Protein AF-A0A9Q0GFP2-F1 (afdb_monomer_lite)

Structure (mmCIF, N/CA/C/O backbone):
data_AF-A0A9Q0GFP2-F1
#
_entry.id   AF-A0A9Q0GFP2-F1
#
loop_
_atom_site.group_PDB
_atom_site.id
_atom_site.type_symbol
_atom_site.label_atom_id
_atom_site.label_alt_id
_atom_site.label_comp_id
_atom_site.label_asym_id
_atom_site.label_entity_id
_atom_site.label_seq_id
_atom_site.pdbx_PDB_ins_code
_atom_site.Cartn_x
_atom_site.Cartn_y
_atom_site.Cartn_z
_atom_site.occupancy
_atom_site.B_iso_or_equiv
_atom_site.auth_seq_id
_atom_site.auth_comp_id
_atom_site.auth_asym_id
_atom_site.auth_atom_id
_atom_site.pdbx_PDB_model_num
ATOM 1 N N . MET A 1 1 ? 33.485 -0.359 32.179 1.00 44.41 1 MET A N 1
ATOM 2 C CA . MET A 1 1 ? 32.801 0.523 31.207 1.00 44.41 1 MET A CA 1
ATOM 3 C C . MET A 1 1 ? 31.417 0.839 31.756 1.00 44.41 1 MET A C 1
ATOM 5 O O . MET A 1 1 ? 30.665 -0.093 32.001 1.00 44.41 1 MET A O 1
ATOM 9 N N . LYS A 1 2 ? 31.113 2.103 32.074 1.00 55.06 2 LYS A N 1
ATOM 10 C CA . LYS A 1 2 ? 29.830 2.505 32.677 1.00 55.06 2 LYS A CA 1
ATOM 11 C C . LYS A 1 2 ? 28.905 2.969 31.548 1.00 55.06 2 LYS A C 1
ATOM 13 O O . LYS A 1 2 ? 29.196 3.979 30.914 1.00 55.06 2 LYS A O 1
ATOM 18 N N . GLY A 1 3 ? 27.875 2.182 31.235 1.00 60.56 3 GLY A N 1
ATOM 19 C CA . GLY A 1 3 ? 26.926 2.491 30.163 1.00 60.56 3 GLY A CA 1
ATOM 20 C C . GLY A 1 3 ? 26.151 3.772 30.469 1.00 60.56 3 GLY A C 1
ATOM 21 O O . GLY A 1 3 ? 25.711 3.971 31.601 1.00 60.56 3 GLY A O 1
ATOM 22 N N . ARG A 1 4 ? 26.011 4.657 29.478 1.00 71.06 4 ARG A N 1
ATOM 23 C CA . ARG A 1 4 ? 25.102 5.805 29.566 1.00 71.06 4 ARG A CA 1
ATOM 24 C C . ARG A 1 4 ? 23.681 5.298 29.338 1.00 71.06 4 ARG A C 1
ATOM 26 O O . ARG A 1 4 ? 23.396 4.751 28.279 1.00 71.06 4 ARG A O 1
ATOM 33 N N . ALA A 1 5 ? 22.814 5.464 30.331 1.00 69.69 5 ALA A N 1
ATOM 34 C CA . ALA A 1 5 ? 21.379 5.293 30.165 1.00 69.69 5 ALA A CA 1
ATOM 35 C C . ALA A 1 5 ? 20.785 6.635 29.721 1.00 69.69 5 ALA A C 1
ATOM 37 O O . ALA A 1 5 ? 21.033 7.659 30.356 1.00 69.69 5 ALA A O 1
ATOM 38 N N . HIS A 1 6 ? 20.020 6.628 28.634 1.00 74.69 6 HIS A N 1
ATOM 39 C CA . HIS A 1 6 ? 19.185 7.757 28.242 1.00 74.69 6 HIS A CA 1
ATOM 40 C C . HIS A 1 6 ? 17.787 7.493 28.794 1.00 74.69 6 HIS A C 1
ATOM 42 O O . HIS A 1 6 ? 17.097 6.588 28.330 1.00 74.69 6 HIS A O 1
ATOM 48 N N . LEU A 1 7 ? 17.408 8.234 29.834 1.00 77.62 7 LEU A N 1
ATOM 49 C CA . LEU A 1 7 ? 16.064 8.185 30.393 1.00 77.62 7 LEU A CA 1
ATOM 50 C C . LEU A 1 7 ? 15.179 9.140 29.588 1.00 77.62 7 LEU A C 1
ATOM 52 O O . LEU A 1 7 ? 15.471 10.331 29.510 1.00 77.62 7 LEU A O 1
ATOM 56 N N . MET A 1 8 ? 14.124 8.610 28.977 1.00 75.12 8 MET A N 1
ATOM 57 C CA . MET A 1 8 ? 13.089 9.403 28.321 1.00 75.12 8 MET A CA 1
ATOM 58 C C . MET A 1 8 ? 11.888 9.478 29.263 1.00 75.12 8 MET A C 1
ATOM 60 O O . MET A 1 8 ? 11.265 8.460 29.558 1.00 75.12 8 MET A O 1
ATOM 64 N N . GLU A 1 9 ? 11.594 10.673 29.769 1.00 74.69 9 GLU A N 1
ATOM 65 C CA . GLU A 1 9 ? 10.469 10.904 30.675 1.00 74.69 9 GLU A CA 1
ATOM 66 C C . GLU A 1 9 ? 9.218 11.287 29.879 1.00 74.69 9 GLU A C 1
ATOM 68 O O . GLU A 1 9 ? 9.190 12.305 29.186 1.00 74.69 9 GLU A O 1
ATOM 73 N N . LEU A 1 10 ? 8.164 10.475 29.987 1.00 76.56 10 LEU A N 1
ATOM 74 C CA . LEU A 1 10 ? 6.846 10.793 29.442 1.00 76.56 10 LEU A CA 1
ATOM 75 C C . LEU A 1 10 ? 6.060 11.608 30.479 1.00 76.56 10 LEU A C 1
ATOM 77 O O . LEU A 1 10 ? 5.708 11.094 31.539 1.00 76.56 10 LEU A O 1
ATOM 81 N N . HIS A 1 11 ? 5.779 12.875 30.173 1.00 76.69 11 HIS A N 1
ATOM 82 C CA . HIS A 1 11 ? 4.934 13.736 31.003 1.00 76.69 11 HIS A CA 1
ATOM 83 C C . HIS A 1 11 ? 3.468 13.568 30.597 1.00 76.69 11 HIS A C 1
ATOM 85 O O . HIS A 1 11 ? 3.039 14.068 29.560 1.00 76.69 11 HIS A O 1
ATOM 91 N N . LEU A 1 12 ? 2.706 12.846 31.415 1.00 76.38 12 LEU A N 1
ATOM 92 C CA . LEU A 1 12 ? 1.264 12.685 31.237 1.00 76.38 12 LEU A CA 1
ATOM 93 C C . LEU A 1 12 ? 0.525 13.891 31.833 1.00 76.38 12 LEU A C 1
ATOM 95 O O . LEU A 1 12 ? 0.926 14.426 32.870 1.00 76.38 12 LEU A O 1
ATOM 99 N N . ASP A 1 13 ? -0.557 14.320 31.181 1.00 73.25 13 ASP A N 1
ATOM 100 C CA . ASP A 1 13 ? -1.402 15.404 31.685 1.00 73.25 13 ASP A CA 1
ATOM 101 C C . ASP A 1 13 ? -2.061 15.019 33.026 1.00 73.25 13 ASP A C 1
ATOM 103 O O . ASP A 1 13 ? -2.269 13.843 33.330 1.00 73.25 13 ASP A O 1
ATOM 107 N N . LYS A 1 14 ? -2.433 16.013 33.843 1.00 75.44 14 LYS A N 1
ATOM 108 C CA . LYS A 1 14 ? -3.114 15.800 35.135 1.00 75.44 14 LYS A CA 1
ATOM 109 C C . LYS A 1 14 ? -4.451 15.061 35.009 1.00 75.44 14 LYS A C 1
ATOM 111 O O . LYS A 1 14 ? -4.913 14.492 35.998 1.00 75.44 14 LYS A O 1
ATOM 116 N N . THR A 1 15 ? -5.065 15.104 33.831 1.00 71.44 15 THR A N 1
ATOM 117 C CA . THR A 1 15 ? -6.301 14.398 33.476 1.00 71.44 15 THR A CA 1
ATOM 118 C C . THR A 1 15 ? -6.083 12.918 33.160 1.00 71.44 15 THR A C 1
ATOM 120 O O . THR A 1 15 ? -7.061 12.182 33.044 1.00 71.44 15 THR A O 1
ATOM 123 N N . TYR A 1 16 ? -4.831 12.453 33.075 1.00 69.19 16 TYR A N 1
ATOM 124 C CA . TYR A 1 16 ? -4.529 11.052 32.803 1.00 69.19 16 TYR A CA 1
ATOM 125 C C . TYR A 1 16 ? -5.056 10.135 33.924 1.00 69.19 16 TYR A C 1
ATOM 127 O O . TYR A 1 16 ? -4.851 10.435 35.110 1.00 69.19 16 TYR A O 1
ATOM 135 N N . PRO A 1 17 ? -5.699 8.997 33.590 1.00 71.81 17 PRO A N 1
ATOM 136 C CA . PRO A 1 17 ? -6.239 8.089 34.591 1.00 71.81 17 PRO A CA 1
ATOM 137 C C . PRO A 1 17 ? -5.143 7.583 35.531 1.00 71.81 17 PRO A C 1
ATOM 139 O O . PRO A 1 17 ? -4.194 6.916 35.125 1.00 71.81 17 PRO A O 1
ATOM 142 N N . LYS A 1 18 ? -5.288 7.869 36.827 1.00 71.81 18 LYS A N 1
ATOM 143 C CA . LYS A 1 18 ? -4.345 7.407 37.863 1.00 71.81 18 LYS A CA 1
ATOM 144 C C . LYS A 1 18 ? -4.509 5.932 38.225 1.00 71.81 18 LYS A C 1
ATOM 146 O O . LYS A 1 18 ? -3.689 5.391 38.961 1.00 71.81 18 LYS A O 1
ATOM 151 N N . TYR A 1 19 ? -5.574 5.306 37.739 1.00 69.81 19 TYR A N 1
ATOM 152 C CA . TYR A 1 19 ? -5.925 3.927 38.027 1.00 69.81 19 TYR A CA 1
ATOM 153 C C . TYR A 1 19 ? -6.029 3.146 36.722 1.00 69.81 19 TYR A C 1
ATOM 155 O O . TYR A 1 19 ? -6.432 3.718 35.705 1.00 69.81 19 TYR A O 1
ATOM 163 N N . PRO A 1 20 ? -5.665 1.854 36.737 1.00 69.88 20 PRO A N 1
ATOM 164 C CA . PRO A 1 20 ? -5.823 1.015 35.568 1.00 69.88 20 PRO A CA 1
ATOM 165 C C . PRO A 1 20 ? -7.305 0.934 35.164 1.00 69.88 20 PRO A C 1
ATOM 167 O O . PRO A 1 20 ? -8.180 1.002 36.035 1.00 69.88 20 PRO A O 1
ATOM 170 N N . PRO A 1 21 ? -7.589 0.779 33.860 1.00 74.56 21 PRO A N 1
ATOM 171 C CA . PRO A 1 21 ? -8.941 0.540 33.368 1.00 74.56 21 PRO A CA 1
ATOM 172 C C . PRO A 1 21 ? -9.604 -0.626 34.110 1.00 74.56 21 PRO A C 1
ATOM 174 O O . PRO A 1 21 ? -8.945 -1.591 34.509 1.00 74.56 21 PRO A O 1
ATOM 177 N N . SER A 1 22 ? -10.918 -0.536 34.308 1.00 78.81 22 SER A N 1
ATOM 178 C CA . SER A 1 22 ? -11.646 -1.549 35.064 1.00 78.81 22 SER A CA 1
ATOM 179 C C . SER A 1 22 ? -11.746 -2.848 34.267 1.00 78.81 22 SER A C 1
ATOM 181 O O . SER A 1 22 ? -12.217 -2.864 33.132 1.00 78.81 22 SER A O 1
ATOM 183 N N . ILE A 1 23 ? -11.385 -3.964 34.898 1.00 78.81 23 ILE A N 1
ATOM 184 C CA . ILE A 1 23 ? -11.570 -5.320 34.353 1.00 78.81 23 ILE A CA 1
ATOM 185 C C . ILE A 1 23 ? -13.047 -5.710 34.206 1.00 78.81 23 ILE A C 1
ATOM 187 O O . ILE A 1 23 ? -13.355 -6.644 33.473 1.00 78.81 23 ILE A O 1
ATOM 191 N N . SER A 1 24 ? -13.956 -5.017 34.899 1.00 85.00 24 SER A N 1
ATOM 192 C CA . SER A 1 24 ? -15.403 -5.220 34.762 1.00 85.00 24 SER A CA 1
ATOM 193 C C . SER A 1 24 ? -16.057 -4.305 33.726 1.00 85.00 24 SER A C 1
ATOM 195 O O . SER A 1 24 ? -17.214 -4.527 33.375 1.00 85.00 24 SER A O 1
ATOM 197 N N . ALA A 1 25 ? -15.351 -3.272 33.257 1.00 83.19 25 ALA A N 1
ATOM 198 C CA . ALA A 1 25 ? -15.855 -2.381 32.222 1.00 83.19 25 ALA A CA 1
ATOM 199 C C . ALA A 1 25 ? -15.638 -2.995 30.837 1.00 83.19 25 ALA A C 1
ATOM 201 O O . ALA A 1 25 ? -14.725 -3.803 30.632 1.00 83.19 25 ALA A O 1
ATOM 202 N N . SER A 1 26 ? -16.471 -2.607 29.870 1.00 86.25 26 SER A N 1
ATOM 203 C CA . SER A 1 26 ? -16.255 -3.051 28.500 1.00 86.25 26 SER A CA 1
ATOM 204 C C . SER A 1 26 ? -14.946 -2.475 27.957 1.00 86.25 26 SER A C 1
ATOM 206 O O . SER A 1 26 ? -14.441 -1.446 28.414 1.00 86.25 26 SER A O 1
ATOM 208 N N . PHE A 1 27 ? -14.394 -3.132 26.939 1.00 82.75 27 PHE A N 1
ATOM 209 C CA . PHE A 1 27 ? -13.222 -2.620 26.234 1.00 82.75 27 PHE A CA 1
ATOM 210 C C . PHE A 1 27 ? -13.432 -1.171 25.759 1.00 82.75 27 PHE A C 1
ATOM 212 O O . PHE A 1 27 ? -12.546 -0.338 25.925 1.00 82.75 27 PHE A O 1
ATOM 219 N N . LEU A 1 28 ? -14.622 -0.852 25.241 1.00 85.31 28 LEU A N 1
ATOM 220 C CA . LEU A 1 28 ? -14.950 0.488 24.755 1.00 85.31 28 LEU A CA 1
A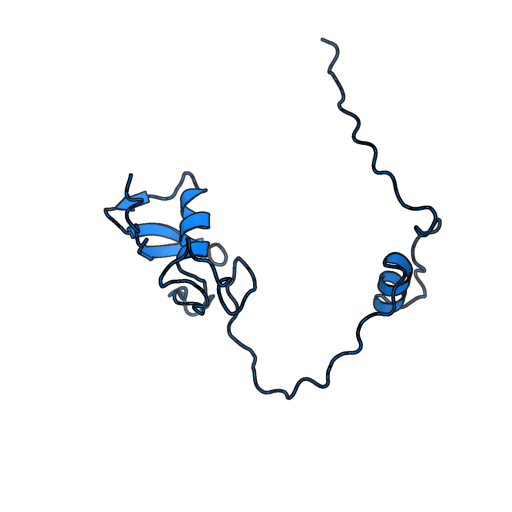TOM 221 C C . LEU A 1 28 ? -14.979 1.523 25.884 1.00 85.31 28 LEU A C 1
ATOM 223 O O . LEU A 1 28 ? -14.409 2.600 25.726 1.00 85.31 28 LEU A O 1
ATOM 227 N N . ASP A 1 29 ? -15.569 1.186 27.031 1.00 85.44 29 ASP A N 1
ATOM 228 C CA . ASP A 1 29 ? -15.622 2.085 28.192 1.00 85.44 29 ASP A CA 1
ATOM 229 C C . ASP A 1 29 ? -14.218 2.406 28.713 1.00 85.44 29 ASP A C 1
ATOM 231 O O . ASP A 1 29 ? -13.903 3.550 29.044 1.00 85.44 29 ASP A O 1
ATOM 235 N N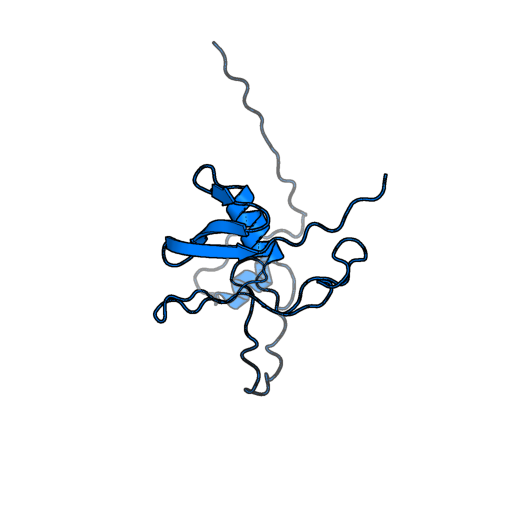 . ASN A 1 30 ? -13.345 1.398 28.731 1.00 86.12 30 ASN A N 1
ATOM 236 C CA . ASN A 1 30 ? -11.957 1.558 29.142 1.00 86.12 30 ASN A CA 1
ATOM 237 C C . ASN A 1 30 ? -11.190 2.497 28.205 1.00 86.12 30 ASN A C 1
ATOM 239 O O . ASN A 1 30 ? -10.483 3.387 28.679 1.00 86.12 30 ASN A O 1
ATOM 243 N N . ILE A 1 31 ? -11.357 2.348 26.888 1.00 85.94 31 ILE A N 1
ATOM 244 C CA . ILE A 1 31 ? -10.720 3.237 25.909 1.00 85.94 31 ILE A CA 1
ATOM 245 C C . ILE A 1 31 ? -11.274 4.665 26.022 1.00 85.94 31 ILE A C 1
ATOM 247 O O . ILE A 1 31 ? -10.487 5.609 26.061 1.00 85.94 31 ILE A O 1
ATOM 251 N N . ALA A 1 32 ? -12.593 4.840 26.148 1.00 85.06 32 ALA A N 1
ATOM 252 C CA . ALA A 1 32 ? -13.211 6.156 26.344 1.00 85.06 32 ALA A CA 1
ATOM 253 C C . ALA A 1 32 ? -12.664 6.859 27.599 1.00 85.06 32 ALA A C 1
ATOM 255 O O . ALA A 1 32 ? -12.292 8.034 27.565 1.00 85.06 32 ALA A O 1
ATOM 256 N N . SER A 1 33 ? -12.551 6.110 28.702 1.00 82.75 33 SER A N 1
ATOM 257 C CA . SER A 1 33 ? -12.007 6.613 29.962 1.00 82.75 33 SER A CA 1
ATOM 258 C C . SER A 1 33 ? -10.534 7.003 29.850 1.00 82.75 33 SER A C 1
ATOM 260 O O . SER A 1 33 ? -10.134 7.992 30.459 1.00 82.75 33 SER A O 1
ATOM 262 N N . ILE A 1 34 ? -9.724 6.243 29.106 1.00 82.44 34 ILE A N 1
ATOM 263 C CA . ILE A 1 34 ? -8.298 6.545 28.909 1.00 82.44 34 ILE A CA 1
ATOM 264 C C . ILE A 1 34 ? -8.111 7.785 28.041 1.00 82.44 34 ILE A C 1
ATOM 266 O O . ILE A 1 34 ? -7.269 8.628 28.343 1.00 82.44 34 ILE A O 1
ATOM 270 N N . LEU A 1 35 ? -8.899 7.905 26.976 1.00 83.44 35 LEU A N 1
ATOM 271 C CA . LEU A 1 35 ? -8.804 9.014 26.031 1.00 83.44 35 LEU A CA 1
ATOM 272 C C . LEU A 1 35 ? -9.454 10.303 26.551 1.00 83.44 35 LEU A C 1
ATOM 274 O O . LEU A 1 35 ? -9.346 11.333 25.889 1.00 83.44 35 LEU A O 1
ATOM 278 N N . GLY A 1 36 ? -10.161 10.256 27.687 1.00 79.88 36 GLY A N 1
ATOM 279 C CA . GLY A 1 36 ? -10.868 11.407 28.255 1.00 79.88 36 GLY A CA 1
ATOM 280 C C . GLY A 1 36 ? -11.953 11.974 27.332 1.00 79.88 36 GLY A C 1
ATOM 281 O O . GLY A 1 36 ? -12.339 13.134 27.470 1.00 79.88 36 GLY A O 1
ATOM 282 N N . THR A 1 37 ? -12.422 11.187 26.363 1.00 79.88 37 THR A N 1
ATOM 283 C CA . TH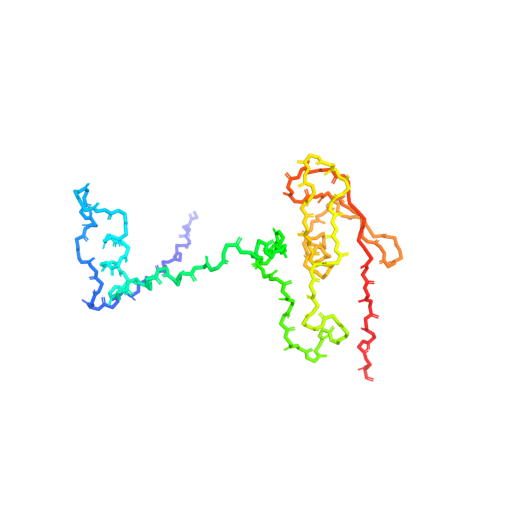R A 1 37 ? -13.356 11.616 25.316 1.00 79.88 37 THR A CA 1
ATOM 284 C C . THR A 1 37 ? -14.418 10.550 25.079 1.00 79.88 37 THR A C 1
ATOM 286 O O . THR A 1 37 ? -14.195 9.358 25.289 1.00 79.88 37 THR A O 1
ATOM 289 N N . GLN A 1 38 ? -15.602 10.982 24.642 1.00 81.44 38 GLN A N 1
ATOM 290 C CA . GLN A 1 38 ? -16.634 10.050 24.199 1.00 81.44 38 GLN A CA 1
ATOM 291 C C . GLN A 1 38 ? -16.218 9.437 22.865 1.00 81.44 38 GLN A C 1
ATOM 293 O O . GLN A 1 38 ? -15.851 10.164 21.939 1.00 81.44 38 GLN A O 1
ATOM 298 N N . LEU A 1 39 ? -16.297 8.109 22.760 1.00 82.31 39 LEU A N 1
ATOM 299 C CA . LEU A 1 39 ? -16.003 7.436 21.502 1.00 82.31 39 LEU A CA 1
ATOM 300 C C . LEU A 1 39 ? -17.043 7.836 20.448 1.00 82.31 39 LEU A C 1
ATOM 302 O O . LEU A 1 39 ? -18.241 7.882 20.753 1.00 82.31 39 LEU A O 1
ATOM 306 N N . PRO A 1 40 ? -16.616 8.127 19.208 1.00 82.12 40 PRO A N 1
ATOM 307 C CA . PRO A 1 40 ? -17.549 8.391 18.128 1.00 82.12 40 PRO A CA 1
ATOM 308 C C . PRO A 1 40 ? -18.469 7.182 17.967 1.00 82.12 40 PRO A C 1
ATOM 310 O O . PRO A 1 40 ? -18.015 6.041 17.865 1.00 82.12 40 PRO A O 1
ATOM 313 N N . LYS A 1 41 ? -19.781 7.433 17.963 1.00 74.69 41 LYS A N 1
ATOM 314 C CA . LYS A 1 41 ? -20.753 6.387 17.648 1.00 74.69 41 LYS A CA 1
ATOM 315 C C . LYS A 1 41 ? -20.495 5.922 16.216 1.00 74.69 41 LYS A C 1
ATOM 317 O O . LYS A 1 41 ? -20.194 6.778 15.375 1.00 74.69 41 LYS A O 1
ATOM 322 N N . PRO A 1 42 ? -20.618 4.616 15.922 1.00 67.25 42 PRO A N 1
ATOM 323 C CA . PRO A 1 42 ? -20.600 4.155 14.545 1.00 67.25 42 PRO A CA 1
ATOM 324 C C . PRO A 1 42 ? -21.584 5.019 13.754 1.00 67.25 42 PRO A C 1
ATOM 326 O O . PRO A 1 42 ? -22.757 5.104 14.121 1.00 67.25 42 PRO A O 1
ATOM 329 N N . LYS A 1 43 ? -21.110 5.719 12.716 1.00 70.50 43 LYS A N 1
ATOM 330 C CA . LYS A 1 43 ? -22.039 6.179 11.681 1.00 70.50 43 LYS A CA 1
ATOM 331 C C . LYS A 1 43 ? -22.743 4.918 11.196 1.00 70.50 43 LYS A C 1
ATOM 333 O O . LYS A 1 43 ? -22.068 3.903 11.039 1.00 70.50 43 LYS A O 1
ATOM 338 N N . GLU A 1 44 ? -24.059 4.957 11.015 1.00 59.28 44 GLU A N 1
ATOM 339 C CA . GLU A 1 44 ? -24.754 3.918 10.258 1.00 59.28 44 GLU A CA 1
ATOM 340 C C . GLU A 1 44 ? -24.059 3.857 8.895 1.00 59.28 44 GLU A C 1
ATOM 342 O O . GLU A 1 44 ? -24.195 4.750 8.060 1.00 59.28 44 GLU A O 1
ATOM 347 N N . LEU A 1 45 ? -23.147 2.897 8.757 1.00 55.47 45 LEU A N 1
ATOM 348 C CA . LEU A 1 45 ? -22.429 2.661 7.527 1.00 55.47 45 LEU A CA 1
ATOM 349 C C . LEU A 1 45 ? -23.441 1.951 6.646 1.00 55.47 45 LEU A C 1
ATOM 351 O O . LEU A 1 45 ? -23.718 0.773 6.853 1.00 55.47 45 LEU A O 1
ATOM 355 N N . GLU A 1 46 ? -24.012 2.689 5.698 1.00 52.62 46 GLU A N 1
ATOM 356 C CA . GLU A 1 46 ? -24.549 2.106 4.473 1.00 52.62 46 GLU A CA 1
ATOM 357 C C . GLU A 1 46 ? -23.553 1.026 4.015 1.00 52.62 46 GLU A C 1
ATOM 359 O O . GLU A 1 46 ? -22.375 1.301 3.774 1.00 52.62 46 GLU A O 1
ATOM 364 N N . GLU A 1 47 ? -24.007 -0.224 4.001 1.00 55.56 47 GLU A N 1
ATOM 365 C CA . GLU A 1 47 ? -23.217 -1.463 3.945 1.00 55.56 47 GLU A CA 1
ATOM 366 C C . GLU A 1 47 ? -22.463 -1.692 2.613 1.00 55.56 47 GLU A C 1
ATOM 368 O O . GLU A 1 47 ? -22.093 -2.819 2.285 1.00 55.56 47 GLU A O 1
ATOM 373 N N . ASN A 1 48 ? -22.225 -0.654 1.808 1.00 45.22 48 ASN A N 1
ATOM 374 C CA . ASN A 1 48 ? -21.894 -0.796 0.390 1.00 45.22 48 ASN A CA 1
ATOM 375 C C . ASN A 1 48 ? -20.606 -0.104 -0.064 1.00 45.22 48 ASN A 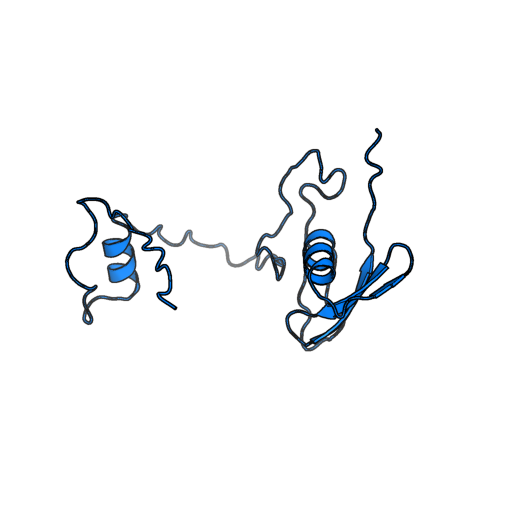C 1
ATOM 377 O O . ASN A 1 48 ? -20.546 0.416 -1.168 1.00 45.22 48 ASN A O 1
ATOM 381 N N . ASP A 1 49 ? -19.555 -0.099 0.754 1.00 51.75 49 ASP A N 1
ATOM 382 C CA . ASP A 1 49 ? -18.239 0.284 0.239 1.00 51.75 49 ASP A CA 1
ATOM 383 C C . ASP A 1 49 ? -17.120 -0.274 1.127 1.00 51.75 49 ASP A C 1
ATOM 385 O O . ASP A 1 49 ? -16.453 0.441 1.876 1.00 51.75 49 ASP A O 1
ATOM 389 N N . LYS A 1 50 ? -16.875 -1.590 1.039 1.00 57.16 50 LYS A N 1
ATOM 390 C CA . LYS A 1 50 ? -15.562 -2.154 1.399 1.00 57.16 50 LYS A CA 1
ATOM 391 C C . LYS A 1 50 ? -14.545 -1.635 0.381 1.00 57.16 50 LYS A C 1
ATOM 393 O O . LYS A 1 50 ? -14.105 -2.371 -0.500 1.00 57.16 50 LYS A O 1
ATOM 398 N N . LYS A 1 51 ? -14.245 -0.339 0.444 1.00 65.44 51 LYS A N 1
ATOM 399 C CA . LYS A 1 51 ? -13.273 0.296 -0.434 1.00 65.44 51 LYS A CA 1
ATOM 400 C C . LYS A 1 51 ? -11.938 -0.389 -0.204 1.00 65.44 51 LYS A C 1
ATOM 402 O O . LYS A 1 51 ? -11.519 -0.596 0.932 1.00 65.44 51 LYS A O 1
ATOM 407 N N . ILE A 1 52 ? -11.320 -0.806 -1.298 1.00 79.19 52 ILE A N 1
ATOM 408 C CA . ILE A 1 52 ? -10.041 -1.500 -1.278 1.00 79.19 52 ILE A CA 1
ATOM 409 C C . ILE A 1 52 ? -8.997 -0.519 -0.731 1.00 79.19 52 ILE A C 1
ATOM 411 O O . ILE A 1 52 ? -8.717 0.510 -1.340 1.00 79.19 52 ILE A O 1
ATOM 415 N N . GLU A 1 53 ? -8.465 -0.821 0.449 1.00 92.19 53 GLU A N 1
ATOM 416 C CA . GLU A 1 53 ? -7.438 -0.018 1.112 1.00 92.19 53 GLU A CA 1
ATOM 417 C C . GLU A 1 53 ? -6.044 -0.551 0.792 1.00 92.19 53 GLU A C 1
ATOM 419 O O . GLU A 1 53 ? -5.826 -1.763 0.665 1.00 92.19 53 GLU A O 1
ATOM 424 N N . CYS A 1 54 ? -5.074 0.358 0.717 1.00 96.25 54 CYS A N 1
ATOM 425 C CA . CYS A 1 54 ? -3.675 -0.015 0.596 1.00 96.25 54 CYS A CA 1
ATOM 426 C C . CYS A 1 54 ? -3.219 -0.823 1.817 1.00 96.25 54 CYS A C 1
ATOM 428 O O . CYS A 1 54 ? -3.350 -0.385 2.959 1.00 96.25 54 CYS A O 1
ATOM 430 N N . GLY A 1 55 ? -2.575 -1.964 1.585 1.00 95.62 55 GLY A N 1
ATOM 431 C CA . GLY A 1 55 ? -2.030 -2.815 2.637 1.00 95.62 55 GLY A CA 1
ATOM 432 C C . GLY A 1 55 ? -0.844 -2.229 3.413 1.00 95.62 55 GLY A C 1
ATOM 433 O O . GLY A 1 55 ? -0.308 -2.926 4.267 1.00 95.62 55 GLY A O 1
ATOM 434 N N . ILE A 1 56 ? -0.396 -1.007 3.128 1.00 96.69 56 ILE A N 1
ATOM 435 C CA . ILE A 1 56 ? 0.731 -0.371 3.830 1.00 96.69 56 ILE A CA 1
ATOM 436 C C . ILE A 1 56 ? 0.260 0.867 4.589 1.00 96.69 56 ILE A C 1
ATOM 438 O O . ILE A 1 56 ? 0.444 0.943 5.800 1.00 96.69 56 ILE A O 1
ATOM 442 N N . CYS A 1 57 ? -0.359 1.827 3.898 1.00 95.25 57 CYS A N 1
ATOM 443 C CA . CYS A 1 57 ? -0.800 3.079 4.515 1.00 95.25 57 CYS A CA 1
ATOM 444 C C . CYS A 1 57 ? -2.245 3.035 5.034 1.00 95.25 57 CYS A C 1
ATOM 446 O O . CYS A 1 57 ? -2.670 3.983 5.689 1.00 95.25 57 CYS A O 1
ATOM 448 N N . TYR A 1 58 ? -2.997 1.967 4.738 1.00 93.81 58 TYR A N 1
ATOM 449 C CA . TYR A 1 58 ? -4.413 1.799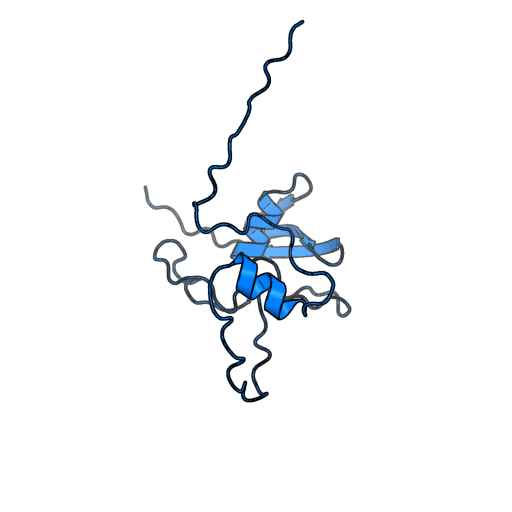 5.095 1.00 93.81 58 TYR A CA 1
ATOM 450 C C . TYR A 1 58 ? -5.338 2.914 4.581 1.00 93.81 58 TYR A C 1
ATOM 452 O O . TYR A 1 58 ? -6.480 3.033 5.009 1.00 93.81 58 TYR A O 1
ATOM 460 N N . ALA A 1 59 ? -4.863 3.731 3.638 1.00 92.50 59 ALA A N 1
ATOM 461 C CA . ALA A 1 59 ? -5.665 4.737 2.966 1.00 92.50 59 ALA A CA 1
ATOM 462 C C . ALA A 1 59 ? -6.218 4.187 1.648 1.00 92.50 59 ALA A C 1
ATOM 464 O O . ALA A 1 59 ? -5.605 3.343 0.987 1.00 92.50 59 ALA A O 1
ATOM 465 N N . GLN A 1 60 ? -7.377 4.705 1.250 1.00 90.12 60 GLN A N 1
ATOM 466 C CA . GLN A 1 60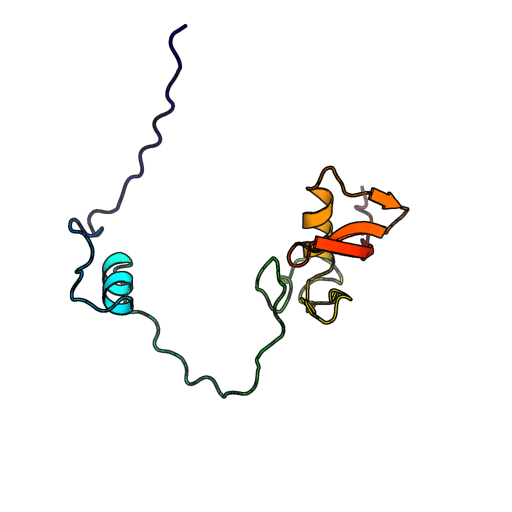 ? -7.988 4.409 -0.048 1.00 90.12 60 GLN A CA 1
ATOM 467 C C . GLN A 1 60 ? -7.256 5.151 -1.167 1.00 90.12 60 GLN A C 1
ATOM 469 O O . GLN A 1 60 ? -6.974 4.571 -2.209 1.00 90.12 60 GLN A O 1
ATOM 474 N N . CYS A 1 61 ? -6.891 6.410 -0.915 1.00 91.38 61 CYS A N 1
ATOM 475 C CA . CYS A 1 61 ? -6.195 7.282 -1.852 1.00 91.38 61 CYS A CA 1
ATOM 476 C C . CYS A 1 61 ? -4.931 7.866 -1.217 1.00 91.38 61 CYS A C 1
ATOM 478 O O . CYS A 1 61 ? -4.899 8.103 -0.006 1.00 91.38 61 CYS A O 1
ATOM 480 N N . LEU A 1 62 ? -3.914 8.134 -2.038 1.00 90.00 62 LEU A N 1
ATOM 481 C CA . LEU A 1 62 ? -2.765 8.945 -1.632 1.00 90.00 62 LEU A CA 1
ATOM 482 C C . LEU A 1 62 ? -3.207 10.377 -1.268 1.00 90.00 62 LEU A C 1
ATOM 484 O O . LEU A 1 62 ? -4.221 10.853 -1.788 1.00 90.00 62 LEU A O 1
ATOM 488 N N . PRO A 1 63 ? -2.472 11.085 -0.391 1.00 86.50 63 PRO A N 1
ATOM 489 C CA . PRO A 1 63 ? -2.758 12.487 -0.107 1.00 86.50 63 PRO A CA 1
ATOM 490 C C . PRO A 1 63 ? -2.647 13.340 -1.378 1.00 86.50 63 PRO A C 1
ATOM 492 O O . PRO A 1 63 ? -1.950 12.989 -2.331 1.00 86.50 63 PRO A O 1
ATOM 495 N N . ILE A 1 64 ? -3.358 14.469 -1.393 1.00 83.12 64 ILE A N 1
ATOM 496 C CA . ILE A 1 64 ? -3.175 15.481 -2.434 1.00 83.12 64 ILE A CA 1
ATOM 497 C C . ILE A 1 64 ? -1.876 16.214 -2.110 1.00 83.12 64 ILE A C 1
ATOM 499 O O . ILE A 1 64 ? -1.816 16.941 -1.120 1.00 83.12 64 ILE A O 1
ATOM 503 N N . ASP A 1 65 ? -0.857 15.996 -2.931 1.00 79.88 65 ASP A N 1
ATOM 504 C CA . ASP A 1 65 ? 0.464 16.599 -2.779 1.00 79.88 65 ASP A CA 1
ATOM 505 C C . ASP A 1 65 ? 0.970 17.075 -4.148 1.00 79.88 65 ASP A C 1
ATOM 507 O O . ASP A 1 65 ? 0.722 16.440 -5.170 1.00 79.88 65 ASP A O 1
ATOM 511 N N . GLU A 1 66 ? 1.662 18.203 -4.203 1.00 75.19 66 GLU A N 1
ATOM 512 C CA . GLU A 1 66 ? 2.265 18.674 -5.451 1.00 75.19 66 GLU A CA 1
ATOM 513 C C . GLU A 1 66 ? 3.505 17.830 -5.815 1.00 75.19 66 GLU A C 1
ATOM 515 O O . GLU A 1 66 ? 3.774 17.621 -6.997 1.00 75.19 66 GLU A O 1
ATOM 520 N N . GLU A 1 67 ? 4.207 17.256 -4.823 1.00 79.50 67 GLU A N 1
ATOM 521 C CA . GLU A 1 67 ? 5.400 16.410 -5.024 1.00 79.50 67 GLU A CA 1
ATOM 522 C C . GLU A 1 67 ? 5.064 15.014 -5.572 1.00 79.50 67 GLU A C 1
ATOM 524 O O . GLU A 1 67 ? 5.866 14.412 -6.285 1.00 79.50 67 GLU A O 1
ATOM 529 N N . LEU A 1 68 ? 3.872 14.496 -5.270 1.00 69.31 68 LEU A N 1
ATOM 530 C CA . LEU A 1 68 ? 3.396 13.209 -5.795 1.00 69.31 68 LEU A CA 1
ATOM 531 C C . LEU A 1 68 ? 2.842 13.322 -7.226 1.00 69.31 68 LEU A C 1
ATOM 533 O O . LEU A 1 68 ? 2.566 12.295 -7.859 1.00 69.31 68 LEU A O 1
ATOM 537 N N . GLY A 1 69 ? 2.682 14.549 -7.734 1.00 80.75 69 GLY A N 1
ATOM 538 C CA . GLY A 1 69 ? 2.310 14.827 -9.114 1.00 80.75 69 GLY A CA 1
ATOM 539 C C . GLY A 1 69 ? 1.048 14.061 -9.552 1.00 80.75 69 GLY A C 1
ATOM 540 O O . GLY A 1 69 ? 0.006 14.164 -8.900 1.00 80.75 69 GLY A O 1
ATOM 541 N N . PRO A 1 70 ? 1.096 13.266 -10.637 1.00 75.75 70 PRO A N 1
ATOM 542 C CA . PRO A 1 70 ? -0.043 12.488 -11.133 1.00 75.75 70 PRO A CA 1
ATOM 543 C C . PRO A 1 70 ? -0.558 11.415 -10.165 1.00 75.75 70 PRO A C 1
ATOM 545 O O . PRO A 1 70 ? -1.670 10.924 -10.349 1.00 75.75 70 PRO A O 1
ATOM 548 N N . MET A 1 71 ? 0.243 11.015 -9.171 1.00 75.56 71 MET A N 1
ATOM 549 C CA . MET A 1 71 ? -0.123 9.969 -8.208 1.00 75.56 71 MET A CA 1
ATOM 550 C C . MET A 1 71 ? -0.944 10.528 -7.036 1.00 75.56 71 MET A C 1
ATOM 552 O O . MET A 1 71 ? -1.518 9.769 -6.251 1.00 75.56 71 MET A O 1
ATOM 556 N N . SER A 1 72 ? -1.053 11.848 -6.922 1.00 80.00 72 SER A N 1
ATOM 557 C CA . SER A 1 72 ? -1.829 12.523 -5.884 1.00 80.00 72 SER A CA 1
ATOM 558 C C . SER A 1 72 ? -3.306 12.176 -5.955 1.00 80.00 72 SER A C 1
ATOM 560 O O . SER A 1 72 ? -3.931 12.240 -7.012 1.00 80.00 72 SER A O 1
ATOM 562 N N . GLY A 1 73 ? -3.885 11.789 -4.819 1.00 82.44 73 GLY A N 1
ATOM 563 C CA . GLY A 1 73 ? -5.286 11.368 -4.766 1.00 82.44 73 GLY A CA 1
ATOM 564 C C . GLY A 1 73 ? -5.589 10.037 -5.465 1.00 82.44 73 GLY A C 1
ATOM 565 O O . GLY A 1 73 ? -6.755 9.639 -5.502 1.00 82.44 73 GLY A O 1
ATOM 566 N N . THR A 1 74 ? -4.591 9.328 -6.007 1.00 86.38 74 THR A N 1
ATOM 567 C CA . THR A 1 74 ? -4.832 8.059 -6.711 1.00 86.38 74 THR A CA 1
ATOM 568 C C . THR A 1 74 ? -5.110 6.916 -5.739 1.00 86.38 74 THR A C 1
ATOM 570 O O . THR A 1 74 ? -4.583 6.874 -4.623 1.00 86.38 74 THR A O 1
ATOM 573 N N . GLY A 1 75 ? -5.992 6.006 -6.161 1.00 90.81 75 GLY A N 1
ATOM 574 C CA . GLY A 1 75 ? -6.318 4.784 -5.431 1.00 90.81 75 GLY A CA 1
ATOM 575 C C . GLY A 1 75 ? -5.223 3.722 -5.537 1.00 90.81 75 GLY A C 1
ATOM 576 O O . GLY A 1 75 ? -4.200 3.938 -6.181 1.00 90.81 75 GLY A O 1
ATOM 577 N N . THR A 1 76 ? -5.438 2.553 -4.935 1.00 93.81 76 THR A N 1
ATOM 578 C CA . THR A 1 76 ? -4.518 1.417 -5.098 1.00 93.81 76 THR A CA 1
ATOM 579 C C . THR A 1 76 ? -4.412 0.999 -6.566 1.00 93.81 76 THR A C 1
ATOM 581 O O . THR A 1 76 ? -5.420 0.673 -7.193 1.00 93.81 76 THR A O 1
ATOM 584 N N . ASP A 1 77 ? -3.197 0.962 -7.091 1.00 93.50 77 ASP A N 1
ATOM 585 C CA . ASP A 1 77 ? -2.857 0.682 -8.491 1.00 93.50 77 ASP A CA 1
ATOM 586 C C . ASP A 1 77 ? -1.979 -0.574 -8.646 1.00 93.50 77 ASP A C 1
ATOM 588 O O . ASP A 1 77 ? -1.712 -1.013 -9.764 1.00 93.50 77 ASP A O 1
ATOM 592 N N . TYR A 1 78 ? -1.578 -1.197 -7.535 1.00 95.31 78 TYR A N 1
ATOM 593 C CA . TYR A 1 78 ? -0.873 -2.472 -7.513 1.00 95.31 78 TYR A CA 1
ATOM 594 C C . TYR A 1 78 ? -1.656 -3.511 -6.708 1.00 95.31 78 TYR A C 1
ATOM 596 O O . TYR A 1 78 ? -2.112 -3.232 -5.603 1.00 95.31 78 TYR A O 1
ATOM 604 N N . THR A 1 79 ? -1.787 -4.735 -7.218 1.00 96.88 79 THR A N 1
ATOM 605 C CA . THR A 1 79 ? -2.390 -5.862 -6.485 1.00 96.88 79 THR A CA 1
ATOM 606 C C . THR A 1 79 ? -1.473 -7.071 -6.566 1.00 96.88 79 THR A C 1
ATOM 608 O O . THR A 1 79 ? -0.985 -7.407 -7.641 1.00 96.88 79 THR A O 1
ATOM 611 N N . CYS A 1 80 ? -1.231 -7.728 -5.431 1.00 96.88 80 CYS A N 1
ATOM 612 C CA . CYS A 1 80 ? -0.422 -8.943 -5.387 1.00 96.88 80 CYS A CA 1
ATOM 613 C C . CYS A 1 80 ? -1.055 -10.056 -6.242 1.00 96.88 80 CYS A C 1
ATOM 615 O O . CYS A 1 80 ? -2.231 -10.376 -6.073 1.00 96.88 80 CYS A O 1
ATOM 617 N N . GLU A 1 81 ? -0.256 -10.668 -7.119 1.00 96.44 81 GLU A N 1
ATOM 618 C CA . GLU A 1 81 ? -0.701 -11.697 -8.073 1.00 96.44 81 GLU A CA 1
ATOM 619 C C . GLU A 1 81 ? -1.062 -13.036 -7.413 1.00 96.44 81 GLU A C 1
ATOM 621 O O . GLU A 1 81 ? -1.803 -13.836 -7.983 1.00 96.44 81 GLU A O 1
ATOM 626 N N . ASN A 1 82 ? -0.576 -13.290 -6.193 1.00 95.81 82 ASN A N 1
ATOM 627 C CA . ASN A 1 82 ? -0.964 -14.474 -5.435 1.00 95.81 82 ASN A CA 1
ATOM 628 C C . ASN A 1 82 ? -2.456 -14.385 -5.070 1.00 95.81 82 ASN A C 1
ATOM 630 O O . ASN A 1 82 ? -2.847 -13.558 -4.245 1.00 95.81 82 ASN A O 1
ATOM 634 N N . THR A 1 83 ? -3.273 -15.274 -5.637 1.00 94.75 83 THR A N 1
ATOM 635 C CA . THR A 1 83 ? -4.735 -15.341 -5.455 1.00 94.75 83 THR A CA 1
ATOM 636 C C . THR A 1 83 ? -5.174 -15.625 -4.021 1.00 94.75 83 THR A C 1
ATOM 638 O O . THR A 1 83 ? -6.285 -15.268 -3.642 1.00 94.75 83 THR A O 1
ATOM 641 N N . ASN A 1 84 ? -4.307 -16.226 -3.202 1.00 95.94 84 ASN A N 1
ATOM 642 C CA . ASN A 1 84 ? -4.566 -16.406 -1.773 1.00 95.94 84 ASN A CA 1
ATOM 643 C C . ASN A 1 84 ? -4.251 -15.140 -0.953 1.00 95.94 84 ASN A C 1
ATOM 645 O O . ASN A 1 84 ? -4.595 -15.072 0.224 1.00 95.94 84 ASN A O 1
ATOM 649 N N . CYS A 1 85 ? -3.572 -14.151 -1.546 1.00 96.44 85 CYS A N 1
ATOM 650 C CA . CYS A 1 85 ? -3.201 -12.893 -0.902 1.00 96.44 85 CYS A CA 1
ATOM 651 C C . CYS A 1 85 ? -4.058 -11.727 -1.403 1.00 96.44 85 CYS A C 1
ATOM 653 O O . CYS A 1 85 ? -4.721 -11.075 -0.600 1.00 96.44 85 CYS A O 1
ATOM 655 N N . SER A 1 86 ? -4.005 -11.447 -2.712 1.00 93.69 86 SER A N 1
ATOM 656 C CA . SER A 1 86 ? -4.752 -10.386 -3.409 1.00 93.69 86 SER A CA 1
ATOM 657 C C . SER A 1 86 ? -4.748 -9.023 -2.705 1.00 93.69 86 SER A C 1
ATOM 659 O O . SER A 1 86 ? -5.688 -8.239 -2.823 1.00 93.69 86 SER A O 1
ATOM 661 N N . ARG A 1 87 ? -3.685 -8.725 -1.948 1.00 96.12 87 ARG A N 1
ATOM 662 C CA . ARG A 1 87 ? -3.561 -7.461 -1.227 1.00 96.12 87 ARG A CA 1
ATOM 663 C C . ARG A 1 87 ? -3.255 -6.341 -2.218 1.00 96.12 87 ARG A C 1
ATOM 665 O O . ARG A 1 87 ? -2.364 -6.490 -3.055 1.00 96.12 87 ARG A O 1
ATOM 672 N N . ALA A 1 88 ? -3.992 -5.243 -2.103 1.00 96.62 88 ALA A N 1
ATOM 673 C CA . ALA A 1 88 ? -3.825 -4.057 -2.928 1.00 96.62 88 ALA A CA 1
ATOM 674 C C . ALA A 1 88 ? -2.911 -3.032 -2.249 1.00 96.62 88 ALA A C 1
ATOM 676 O O . ALA A 1 88 ? -2.856 -2.942 -1.021 1.00 96.62 88 ALA A O 1
ATOM 677 N N . PHE A 1 89 ? -2.192 -2.252 -3.044 1.00 96.69 89 PHE A N 1
ATOM 678 C CA . PHE A 1 89 ? -1.228 -1.257 -2.603 1.00 96.69 89 PHE A CA 1
ATOM 679 C C . PHE A 1 89 ? -1.225 -0.065 -3.563 1.00 96.69 89 PHE A C 1
ATOM 681 O O . PHE A 1 89 ? -1.566 -0.210 -4.734 1.00 96.69 89 PHE A O 1
ATOM 688 N N . HIS A 1 90 ? -0.790 1.100 -3.085 1.00 95.19 90 HIS A N 1
ATOM 689 C CA . HIS A 1 90 ? -0.255 2.130 -3.970 1.00 95.19 90 HIS A CA 1
ATOM 690 C C . HIS A 1 90 ? 1.160 1.723 -4.394 1.00 95.19 90 HIS A C 1
ATOM 692 O O . HIS A 1 90 ? 1.961 1.319 -3.542 1.00 95.19 90 HIS A O 1
ATOM 698 N N . SER A 1 91 ? 1.501 1.874 -5.671 1.00 94.62 91 SER A N 1
ATOM 699 C CA . SER A 1 91 ? 2.827 1.580 -6.220 1.00 94.62 91 SER A CA 1
ATOM 700 C C . SER A 1 91 ? 3.913 2.387 -5.514 1.00 94.62 91 SER A C 1
ATOM 702 O O . SER A 1 91 ? 5.006 1.875 -5.291 1.00 94.62 91 SER A O 1
ATOM 704 N N . VAL A 1 92 ? 3.598 3.618 -5.088 1.00 93.81 92 VAL A N 1
ATOM 705 C CA . VAL A 1 92 ? 4.495 4.462 -4.281 1.00 93.81 92 VAL A CA 1
ATOM 706 C C . VAL A 1 92 ? 4.776 3.815 -2.923 1.00 93.81 92 VAL A C 1
ATOM 708 O O . VAL A 1 92 ? 5.935 3.599 -2.585 1.00 93.81 92 VAL A O 1
ATOM 711 N N . CYS A 1 93 ? 3.737 3.410 -2.180 1.00 95.50 93 CYS A N 1
ATOM 712 C CA . CYS A 1 93 ? 3.901 2.772 -0.871 1.00 95.50 93 CYS A CA 1
ATOM 713 C C . CYS A 1 93 ? 4.675 1.452 -0.963 1.00 95.50 93 CYS A C 1
ATOM 715 O O . CYS A 1 93 ? 5.557 1.193 -0.144 1.00 95.50 93 CYS A O 1
ATOM 717 N N . LEU A 1 94 ? 4.357 0.615 -1.955 1.00 96.62 94 LEU A N 1
ATOM 718 C CA . LEU A 1 94 ? 5.076 -0.642 -2.156 1.00 96.62 94 LEU A CA 1
ATOM 719 C C . LEU A 1 94 ? 6.519 -0.394 -2.616 1.00 96.62 94 LEU A C 1
ATOM 721 O O . LEU A 1 94 ? 7.430 -1.077 -2.156 1.00 96.62 94 LEU A O 1
ATOM 725 N N . GLY A 1 95 ? 6.743 0.598 -3.478 1.00 95.88 95 GLY A N 1
ATOM 726 C CA . GLY A 1 95 ? 8.074 1.009 -3.912 1.00 95.88 95 GLY A CA 1
ATOM 727 C C . GLY A 1 95 ? 8.947 1.472 -2.746 1.00 95.88 95 GLY A C 1
ATOM 728 O O . GLY A 1 95 ? 10.070 0.990 -2.604 1.00 95.88 95 GLY A O 1
ATOM 729 N N . ASP A 1 96 ? 8.429 2.341 -1.878 1.00 95.44 96 ASP A N 1
ATOM 730 C CA . ASP A 1 96 ? 9.141 2.817 -0.684 1.00 95.44 96 ASP A CA 1
ATOM 731 C C . ASP A 1 96 ? 9.437 1.687 0.300 1.00 95.44 96 ASP A C 1
ATOM 733 O O . ASP A 1 96 ? 10.561 1.577 0.800 1.00 95.44 96 ASP A O 1
ATOM 737 N N . TRP A 1 97 ? 8.469 0.792 0.513 1.00 96.69 97 TRP A N 1
ATOM 738 C CA . TRP A 1 97 ? 8.683 -0.417 1.299 1.00 96.69 97 TRP A CA 1
ATOM 739 C C . TRP A 1 97 ? 9.837 -1.250 0.733 1.00 96.69 97 TRP A C 1
ATOM 741 O O . TRP A 1 97 ? 10.789 -1.552 1.453 1.00 96.69 97 TRP A O 1
ATOM 751 N N . LEU A 1 98 ? 9.803 -1.583 -0.561 1.00 97.25 98 LEU A N 1
ATOM 752 C CA . LEU A 1 98 ? 10.837 -2.403 -1.189 1.00 97.25 98 LEU A CA 1
ATOM 753 C C . LEU A 1 98 ? 12.214 -1.725 -1.147 1.00 97.25 98 LEU A C 1
ATOM 755 O O . LEU A 1 98 ? 13.199 -2.401 -0.857 1.00 97.25 98 LEU A O 1
ATOM 759 N N . ARG A 1 99 ? 12.312 -0.406 -1.349 1.00 95.94 99 ARG A N 1
ATOM 760 C CA . ARG A 1 99 ? 13.590 0.332 -1.236 1.00 95.94 99 ARG A CA 1
ATOM 761 C C . ARG A 1 99 ? 14.225 0.235 0.155 1.00 95.94 99 ARG A C 1
ATOM 763 O O . ARG A 1 99 ? 15.440 0.363 0.263 1.00 95.94 99 ARG A O 1
ATOM 770 N N . SER A 1 100 ? 13.433 -0.001 1.203 1.00 96.38 100 SER A N 1
ATOM 771 C CA . SER A 1 100 ? 13.941 -0.170 2.572 1.00 96.38 100 SER A CA 1
ATOM 772 C C . SER A 1 100 ? 14.552 -1.553 2.849 1.00 96.38 100 SER A C 1
ATOM 774 O O . SER A 1 100 ? 15.222 -1.736 3.867 1.00 96.38 100 SER A O 1
ATOM 776 N N . LEU A 1 101 ? 14.353 -2.530 1.954 1.00 95.75 101 LEU A N 1
ATOM 777 C CA . LEU A 1 101 ? 14.825 -3.903 2.128 1.00 95.75 101 LEU A CA 1
ATOM 778 C C . LEU A 1 101 ? 16.146 -4.144 1.395 1.00 95.75 101 LEU A C 1
ATOM 780 O O . LEU A 1 101 ? 16.284 -3.869 0.205 1.00 95.75 101 LEU A O 1
ATOM 784 N N . THR A 1 102 ? 17.098 -4.781 2.077 1.00 95.94 102 THR A N 1
ATOM 785 C CA . THR A 1 102 ? 18.402 -5.151 1.496 1.00 95.94 102 THR A CA 1
ATOM 786 C C . THR A 1 102 ? 18.314 -6.255 0.440 1.00 95.94 102 THR A C 1
ATOM 788 O O . THR A 1 102 ? 19.256 -6.462 -0.320 1.00 95.94 102 THR A O 1
ATOM 791 N N . THR A 1 103 ? 17.197 -6.982 0.392 1.00 95.06 103 THR A N 1
ATOM 792 C CA . THR A 1 103 ? 16.943 -8.076 -0.555 1.00 95.06 103 THR A CA 1
ATOM 793 C C . THR A 1 103 ? 16.338 -7.604 -1.876 1.00 95.06 103 THR A C 1
ATOM 795 O O . THR A 1 103 ? 16.278 -8.389 -2.826 1.00 95.06 103 THR A O 1
ATOM 798 N N . THR A 1 104 ? 15.907 -6.345 -1.954 1.00 97.19 104 THR A N 1
ATOM 799 C CA . THR A 1 104 ? 15.301 -5.770 -3.155 1.00 97.19 104 THR A CA 1
ATOM 800 C C . THR A 1 104 ? 16.335 -5.602 -4.258 1.00 97.19 104 THR A C 1
ATOM 802 O O . THR A 1 104 ? 17.462 -5.157 -4.035 1.00 97.19 104 THR A O 1
ATOM 805 N N . ARG A 1 105 ? 15.940 -5.939 -5.484 1.00 97.50 105 ARG A N 1
ATOM 806 C CA . ARG A 1 105 ? 16.741 -5.742 -6.695 1.00 97.50 105 ARG A CA 1
ATOM 807 C C . ARG A 1 105 ? 16.040 -4.723 -7.577 1.00 97.50 105 ARG A C 1
ATOM 809 O O . ARG A 1 105 ? 14.829 -4.785 -7.737 1.00 97.50 105 ARG A O 1
ATOM 816 N N . GLN A 1 106 ? 16.793 -3.817 -8.185 1.00 96.38 106 GLN A N 1
ATOM 817 C CA . GLN A 1 106 ? 16.257 -2.885 -9.172 1.00 96.38 106 GLN A CA 1
ATOM 818 C C . GLN A 1 106 ? 16.771 -3.257 -10.561 1.00 96.38 106 GLN A C 1
ATOM 820 O O . GLN A 1 106 ? 17.966 -3.503 -10.736 1.00 96.38 106 GLN A O 1
ATOM 825 N N . SER A 1 107 ? 15.880 -3.270 -11.548 1.00 96.56 107 SER A N 1
ATOM 826 C CA . SER A 1 107 ? 16.248 -3.289 -12.963 1.00 96.56 107 SER A CA 1
ATOM 827 C C . SER A 1 107 ? 15.511 -2.156 -13.660 1.00 96.56 107 SER A C 1
ATOM 829 O O . SER A 1 107 ? 14.284 -2.130 -13.657 1.00 96.56 107 SER A O 1
ATOM 831 N N . PHE A 1 108 ? 16.262 -1.206 -14.219 1.00 92.94 108 PHE A N 1
ATOM 832 C CA . PHE A 1 108 ? 15.719 0.025 -14.798 1.00 92.94 108 PHE A CA 1
ATOM 833 C C . PHE A 1 108 ? 14.764 0.744 -13.828 1.00 92.94 108 PHE A C 1
ATOM 835 O O . PHE A 1 108 ? 15.179 1.147 -12.740 1.00 92.94 108 PHE A O 1
ATOM 842 N N . ASP A 1 109 ? 13.506 0.902 -14.223 1.00 93.25 109 ASP A N 1
ATOM 843 C CA . ASP A 1 109 ? 12.420 1.542 -13.491 1.00 93.25 109 ASP A CA 1
ATOM 844 C C . ASP A 1 109 ? 11.518 0.530 -12.763 1.00 93.25 109 ASP A C 1
ATOM 846 O O . ASP A 1 109 ? 10.403 0.870 -12.380 1.00 93.25 109 ASP A O 1
ATOM 850 N N . VAL A 1 110 ? 11.978 -0.708 -12.544 1.00 96.25 110 VAL A N 1
ATOM 851 C CA . VAL A 1 110 ? 11.223 -1.752 -11.836 1.00 96.25 110 VAL A CA 1
ATOM 852 C C . VAL A 1 110 ? 11.992 -2.252 -10.612 1.00 96.25 110 VAL A C 1
ATOM 854 O O . VAL A 1 110 ? 13.165 -2.629 -10.698 1.00 96.25 110 VAL A O 1
ATOM 857 N N . LEU A 1 111 ? 11.314 -2.281 -9.463 1.00 97.56 111 LEU A N 1
ATOM 858 C CA . LEU A 1 111 ? 11.791 -2.901 -8.227 1.00 97.56 111 LEU A CA 1
ATOM 859 C C . LEU A 1 111 ? 11.221 -4.311 -8.092 1.00 97.56 111 LEU A C 1
ATOM 861 O O . LEU A 1 111 ? 10.013 -4.509 -8.190 1.00 97.56 111 LEU A O 1
ATOM 865 N N . PHE A 1 112 ? 12.099 -5.264 -7.803 1.00 97.88 112 PHE A N 1
ATOM 866 C CA . PHE A 1 112 ? 11.790 -6.664 -7.554 1.00 97.88 112 PHE A CA 1
ATOM 867 C C . PHE A 1 112 ? 12.082 -6.999 -6.097 1.00 97.88 112 PHE A C 1
ATOM 869 O O . PHE A 1 112 ? 13.188 -6.761 -5.603 1.00 97.88 112 PHE A O 1
ATOM 876 N N . GLY A 1 113 ? 11.111 -7.595 -5.420 1.00 97.38 113 GLY A N 1
ATOM 877 C CA . GLY A 1 113 ? 11.253 -8.040 -4.040 1.00 97.38 113 GLY A CA 1
ATOM 878 C C . GLY A 1 113 ? 10.121 -8.978 -3.659 1.00 97.38 113 GLY A C 1
ATOM 879 O O . GLY A 1 113 ? 9.620 -9.703 -4.512 1.00 97.38 113 GLY A O 1
ATOM 880 N N . ASN A 1 114 ? 9.710 -8.948 -2.392 1.00 98.12 114 ASN A N 1
ATOM 881 C CA . ASN A 1 114 ? 8.684 -9.844 -1.860 1.00 98.12 114 ASN A CA 1
ATOM 882 C C . ASN A 1 114 ? 7.496 -9.054 -1.298 1.00 98.12 114 ASN A C 1
ATOM 884 O O . ASN A 1 114 ? 7.671 -7.997 -0.685 1.00 98.12 114 ASN A O 1
ATOM 888 N N . CYS A 1 115 ? 6.289 -9.589 -1.476 1.00 97.94 115 CYS A N 1
ATOM 889 C CA . CYS A 1 115 ? 5.059 -9.046 -0.912 1.00 97.94 115 CYS A CA 1
ATOM 890 C C . CYS A 1 115 ? 5.151 -8.988 0.627 1.00 97.94 115 CYS A C 1
ATOM 892 O O . CYS A 1 115 ? 5.474 -10.011 1.237 1.00 97.94 115 CYS A O 1
ATOM 894 N N . PRO A 1 116 ? 4.786 -7.867 1.286 1.00 96.88 116 PRO A N 1
ATOM 895 C CA . PRO A 1 116 ? 4.840 -7.752 2.749 1.00 96.88 116 PRO A CA 1
ATOM 896 C C . PRO A 1 116 ? 3.925 -8.735 3.498 1.00 96.88 116 PRO A C 1
ATOM 898 O O . PRO A 1 116 ? 4.074 -8.915 4.701 1.00 96.88 116 PRO A O 1
ATOM 901 N N . TYR A 1 117 ? 2.955 -9.337 2.802 1.00 97.56 117 TYR A N 1
ATOM 902 C CA . TYR A 1 117 ? 1.918 -10.180 3.399 1.00 97.56 117 TYR A CA 1
ATOM 903 C C . TYR A 1 117 ? 2.165 -11.670 3.166 1.00 97.56 117 TYR A C 1
ATOM 905 O O . TYR A 1 117 ? 2.187 -12.444 4.115 1.00 97.56 117 TYR A O 1
ATOM 913 N N . CYS A 1 118 ? 2.346 -12.088 1.911 1.00 97.69 118 CYS A N 1
ATOM 914 C CA . CYS A 1 118 ? 2.513 -13.504 1.566 1.00 97.69 118 CYS A CA 1
ATOM 915 C C . CYS A 1 118 ? 3.962 -13.902 1.276 1.00 97.69 118 CYS A C 1
ATOM 917 O O . CYS A 1 118 ? 4.221 -15.074 1.039 1.00 97.69 118 CYS A O 1
ATOM 919 N N . SER A 1 119 ? 4.902 -12.952 1.292 1.00 96.75 119 SER A N 1
ATOM 920 C CA . SER A 1 119 ? 6.314 -13.161 0.940 1.00 96.75 119 SER A CA 1
ATOM 921 C C . SER A 1 119 ? 6.586 -13.665 -0.487 1.00 96.75 119 SER A C 1
ATOM 923 O O . SER A 1 119 ? 7.743 -13.904 -0.817 1.00 96.75 119 SER A O 1
ATOM 925 N N . GLU A 1 120 ? 5.567 -13.780 -1.345 1.00 98.00 120 GLU A N 1
ATOM 926 C CA . GLU A 1 120 ? 5.738 -14.129 -2.760 1.00 98.00 120 GLU A CA 1
ATOM 927 C C . GLU A 1 120 ? 6.385 -12.985 -3.555 1.00 98.00 120 GLU A C 1
ATOM 929 O O . GLU A 1 120 ? 6.237 -11.817 -3.167 1.00 98.00 120 GLU A O 1
ATOM 934 N N . PRO A 1 121 ? 7.072 -13.285 -4.673 1.00 97.69 121 PRO A N 1
ATOM 935 C CA . PRO A 1 121 ? 7.708 -12.277 -5.509 1.00 97.69 121 PRO A CA 1
ATOM 936 C C . PRO A 1 121 ? 6.733 -11.202 -6.001 1.00 97.69 121 PRO A C 1
ATOM 938 O O . PRO A 1 121 ? 5.607 -11.490 -6.403 1.00 97.69 121 PRO A O 1
ATOM 941 N N . VAL A 1 122 ? 7.195 -9.955 -6.006 1.00 97.62 122 VAL A N 1
ATOM 942 C CA . VAL A 1 122 ? 6.480 -8.793 -6.549 1.00 97.62 122 VAL A CA 1
ATOM 943 C C . VAL A 1 122 ? 7.413 -7.960 -7.420 1.00 97.62 122 VAL A C 1
ATOM 945 O O . VAL A 1 122 ? 8.617 -7.880 -7.160 1.00 97.62 122 VAL A O 1
ATOM 948 N N . ALA A 1 123 ? 6.842 -7.317 -8.436 1.00 97.06 123 ALA A N 1
ATOM 949 C CA . ALA A 1 123 ? 7.532 -6.390 -9.322 1.00 97.06 123 ALA A CA 1
ATOM 950 C C . ALA A 1 123 ? 6.709 -5.104 -9.451 1.00 97.06 123 ALA A C 1
ATOM 952 O O . ALA A 1 123 ? 5.588 -5.143 -9.952 1.00 97.06 123 ALA A O 1
ATOM 953 N N . VAL A 1 124 ? 7.247 -3.972 -8.995 1.00 95.94 124 VAL A N 1
ATOM 954 C CA . VAL A 1 124 ? 6.557 -2.672 -9.038 1.00 95.94 124 VAL A CA 1
ATOM 955 C C . VAL A 1 124 ? 7.346 -1.679 -9.880 1.00 95.94 124 VAL A C 1
ATOM 957 O O . VAL A 1 124 ? 8.561 -1.538 -9.724 1.00 95.94 124 VAL A O 1
ATOM 960 N N . LYS A 1 125 ? 6.653 -0.984 -10.783 1.00 93.62 125 LYS A N 1
ATOM 961 C CA . LYS A 1 125 ? 7.239 0.076 -11.599 1.00 93.62 125 LYS A CA 1
ATOM 962 C C . LYS A 1 125 ? 7.306 1.371 -10.790 1.00 93.62 125 LYS A C 1
ATOM 964 O O . LYS A 1 125 ? 6.298 1.807 -10.241 1.00 93.62 125 LYS A O 1
ATOM 969 N N . ILE A 1 126 ? 8.480 1.989 -10.719 1.00 87.94 126 ILE A N 1
ATOM 970 C CA . ILE A 1 126 ? 8.692 3.274 -10.053 1.00 87.94 126 ILE A CA 1
ATOM 971 C C . ILE A 1 126 ? 8.731 4.398 -11.091 1.00 87.94 126 ILE A C 1
ATOM 973 O O . ILE A 1 126 ? 9.574 4.418 -11.984 1.00 87.94 126 ILE A O 1
ATOM 977 N N . ASN A 1 127 ? 7.825 5.366 -10.968 1.00 74.50 127 ASN A N 1
ATOM 978 C CA . ASN A 1 127 ? 7.868 6.571 -11.788 1.00 74.50 127 ASN A CA 1
ATOM 979 C C . ASN A 1 127 ? 8.895 7.535 -11.182 1.00 74.50 127 ASN A C 1
ATOM 981 O O . ASN A 1 127 ? 8.713 8.039 -10.076 1.00 74.50 127 ASN A O 1
ATOM 985 N N . HIS A 1 128 ? 9.997 7.771 -11.892 1.00 60.25 128 HIS A N 1
ATOM 986 C CA . HIS A 1 128 ? 10.927 8.845 -11.561 1.00 60.25 128 HIS A CA 1
ATOM 987 C C . HIS A 1 128 ? 10.415 10.141 -12.185 1.00 60.25 128 HIS A C 1
ATOM 989 O O . HIS A 1 128 ? 10.691 10.417 -13.355 1.00 60.25 128 HIS A O 1
ATOM 995 N N . GLU A 1 129 ? 9.692 10.958 -11.425 1.00 55.84 129 GLU A N 1
ATOM 996 C CA . GLU A 1 129 ? 9.509 12.344 -11.841 1.00 55.84 129 GLU A CA 1
ATOM 997 C C . GLU A 1 129 ? 10.843 13.072 -11.653 1.00 55.84 129 GLU A C 1
ATOM 999 O O . GLU A 1 129 ? 11.455 13.063 -10.582 1.00 55.84 129 GLU A O 1
ATOM 1004 N N . LYS A 1 130 ? 11.368 13.615 -12.755 1.00 40.62 130 LYS A N 1
ATOM 1005 C CA . LYS A 1 130 ? 12.636 14.342 -12.771 1.00 40.62 130 LYS A CA 1
ATOM 1006 C C . LYS A 1 130 ? 12.511 15.540 -11.832 1.00 40.62 130 LYS A C 1
ATOM 1008 O O . LYS A 1 130 ? 11.832 16.505 -12.173 1.00 40.62 130 LYS A O 1
ATOM 1013 N N . LYS A 1 131 ? 13.224 15.515 -10.704 1.00 42.66 131 LYS A N 1
ATOM 1014 C CA . LYS A 1 131 ? 13.548 16.727 -9.944 1.00 42.66 131 LYS A CA 1
ATOM 1015 C C . LYS A 1 131 ? 14.352 17.630 -10.887 1.00 42.66 131 LYS A C 1
ATOM 1017 O O . LYS A 1 131 ? 15.529 17.366 -11.128 1.00 42.66 131 LYS A O 1
ATOM 1022 N N . GLN A 1 132 ? 13.696 18.602 -11.525 1.00 37.66 132 GLN A N 1
ATOM 1023 C CA . GLN A 1 132 ? 14.400 19.649 -12.261 1.00 37.66 132 GLN A CA 1
ATOM 1024 C C . GLN A 1 132 ? 15.197 20.455 -11.232 1.00 37.66 132 GLN A C 1
ATOM 1026 O O . GLN A 1 132 ? 14.631 20.947 -10.258 1.00 37.66 132 GLN A O 1
ATOM 1031 N N . ILE A 1 133 ? 16.516 20.461 -11.425 1.00 40.75 133 ILE A N 1
ATOM 1032 C CA . ILE A 1 133 ? 17.496 21.264 -10.688 1.00 40.75 133 ILE A CA 1
ATOM 1033 C C . ILE A 1 133 ? 17.440 22.687 -11.234 1.00 40.75 133 ILE A C 1
ATOM 1035 O O . ILE A 1 133 ? 17.391 22.807 -12.480 1.00 40.75 133 ILE A O 1
#

pLDDT: mean 82.83, std 15.14, range [37.66, 98.12]

Sequence (133 aa):
MKGRAHLMELHLDKTYPKYPPSISASFLDNIASILGTQLPKPKELEENDKKIECGICYAQCLPIDEELGPMSGTGTDYTCENTNCSRAFHSVCLGDWLRSLTTTRQSFDVLFGNCPYCSEPVAVKINHEKKQI

Secondary structure (DSSP, 8-state):
--PPP--------TTS-SSPPPTTS-HHHHHHHHHTSPPPPPP---S-------TTT--SB----STTGGGTT-B--EE-S-TTT--EE-HHHHHHHHHT-TT-EEETTEEEEE-TTT--EEEEE--------

InterPro domains:
  IPR013083 Zinc finger, RING/FYVE/PHD-type [G3DSA:3.30.40.10] (35-131)
  IPR026848 E3 ubiquitin-protein ligase FANCL [PTHR13206] (25-127)
  IPR026850 FANCL C-terminal domain [PF11793] (51-126)

Foldseek 3Di:
DDDDDDDDDDDDDPLADPDQFDPPDDPQVRVCSRVVHHDDDPDPPPPPDPQQAAPQPRHQAADQDVVCPPRHRDGFPDFDPPPVGRRTHNLVRVVVVLVVDPQWDDDDQKIWFADPPPRHIDIGGHDDDDPDD

Organism: NCBI:txid218843

Radius of gyration: 21.83 Å; chains: 1; bounding box: 58×38×53 Å